Protein AF-A0A1G3PSL2-F1 (afdb_monomer)

Radius of gyration: 22.66 Å; Cα contacts (8 Å, |Δi|>4): 87; chains: 1; bounding box: 56×29×60 Å

pLDDT: mean 80.71, std 15.96, range [27.31, 97.06]

Structure (mmCIF, N/CA/C/O backbone):
data_AF-A0A1G3PSL2-F1
#
_entry.id   AF-A0A1G3PSL2-F1
#
loop_
_atom_site.group_PDB
_atom_site.id
_atom_site.type_symbol
_atom_site.label_atom_id
_atom_site.label_alt_id
_atom_site.label_comp_id
_atom_site.label_asym_id
_atom_site.label_entity_id
_atom_site.label_seq_id
_atom_site.pdbx_PDB_ins_code
_atom_site.Cartn_x
_atom_site.Cartn_y
_atom_site.Cartn_z
_atom_site.occupancy
_atom_site.B_iso_or_equiv
_atom_site.auth_seq_id
_atom_site.auth_comp_id
_atom_site.auth_asym_id
_atom_site.auth_atom_id
_atom_site.pdbx_PDB_model_num
ATOM 1 N N . MET A 1 1 ? 5.141 14.015 7.955 1.00 74.94 1 MET A N 1
ATOM 2 C CA . MET A 1 1 ? 3.721 13.664 8.189 1.00 74.94 1 MET A CA 1
ATOM 3 C C . MET A 1 1 ? 2.934 14.077 6.951 1.00 74.94 1 MET A C 1
ATOM 5 O O . MET A 1 1 ? 3.267 15.117 6.393 1.00 74.94 1 MET A O 1
ATOM 9 N N . LYS A 1 2 ? 1.987 13.267 6.458 1.00 86.44 2 LYS A N 1
ATOM 10 C CA . LYS A 1 2 ? 1.193 13.630 5.266 1.00 86.44 2 LYS A CA 1
ATOM 11 C C . LYS A 1 2 ? 0.313 14.851 5.562 1.00 86.44 2 LYS A C 1
ATOM 13 O O . LYS A 1 2 ? -0.065 15.060 6.711 1.00 86.44 2 LYS A O 1
ATOM 18 N N . ALA A 1 3 ? -0.011 15.634 4.534 1.00 91.69 3 ALA A N 1
ATOM 19 C CA . ALA A 1 3 ? -0.939 16.755 4.670 1.00 91.69 3 ALA A CA 1
ATOM 20 C C . ALA A 1 3 ? -2.369 16.255 4.930 1.00 91.69 3 ALA A C 1
ATOM 22 O O . ALA A 1 3 ? -2.776 15.230 4.380 1.00 91.69 3 ALA A O 1
ATOM 23 N N . ASP A 1 4 ? -3.159 17.005 5.699 1.00 92.19 4 ASP A N 1
ATOM 24 C CA . ASP A 1 4 ? -4.524 16.610 6.067 1.00 92.19 4 ASP A CA 1
ATOM 25 C C . ASP A 1 4 ? -5.421 16.316 4.859 1.00 92.19 4 ASP A C 1
ATOM 27 O O . ASP A 1 4 ? -6.259 15.416 4.897 1.00 92.19 4 ASP A O 1
ATOM 31 N N . SER A 1 5 ? -5.265 17.080 3.773 1.00 87.06 5 SER A N 1
ATOM 32 C CA . SER A 1 5 ? -5.999 16.866 2.521 1.00 87.06 5 SER A CA 1
ATOM 33 C C . SER A 1 5 ? -5.689 15.502 1.906 1.00 87.06 5 SER A C 1
ATOM 35 O O . SER A 1 5 ? -6.603 14.814 1.454 1.00 87.06 5 SER A O 1
ATOM 37 N N . VAL A 1 6 ? -4.421 15.089 1.948 1.00 86.31 6 VAL A N 1
ATOM 38 C CA . VAL A 1 6 ? -3.959 13.792 1.444 1.00 86.31 6 VAL A CA 1
ATOM 39 C C . VAL A 1 6 ? -4.511 12.668 2.313 1.00 86.31 6 VAL A C 1
ATOM 41 O O . VAL A 1 6 ? -5.076 11.721 1.780 1.00 86.31 6 VAL A O 1
ATOM 44 N N . ILE A 1 7 ? -4.437 12.803 3.641 1.00 91.25 7 ILE A N 1
ATOM 45 C CA . ILE A 1 7 ? -4.972 11.802 4.579 1.00 91.25 7 ILE A CA 1
ATOM 46 C C . ILE A 1 7 ? -6.482 11.621 4.376 1.00 91.25 7 ILE A C 1
ATOM 48 O O . ILE A 1 7 ? -6.968 10.494 4.309 1.00 91.25 7 ILE A O 1
ATOM 52 N N . ARG A 1 8 ? -7.233 12.720 4.230 1.00 90.94 8 ARG A N 1
ATOM 53 C CA . ARG A 1 8 ? -8.681 12.673 3.971 1.00 90.94 8 ARG A CA 1
ATOM 54 C C . ARG A 1 8 ? -9.009 11.989 2.647 1.00 90.94 8 ARG A C 1
ATOM 56 O O . ARG A 1 8 ? -9.926 11.171 2.600 1.00 90.94 8 ARG A O 1
ATOM 63 N N . TYR A 1 9 ? -8.277 12.324 1.588 1.00 91.00 9 TYR A N 1
ATOM 64 C CA . TYR A 1 9 ? -8.479 11.725 0.274 1.00 91.00 9 TYR A CA 1
ATOM 65 C C . TYR A 1 9 ? -8.189 10.220 0.287 1.00 91.00 9 TYR A C 1
ATOM 67 O O . TYR A 1 9 ? -9.036 9.430 -0.127 1.00 91.00 9 TYR A O 1
ATOM 75 N N . GLU A 1 10 ? -7.029 9.821 0.812 1.00 89.69 10 GLU A N 1
ATOM 76 C CA . GLU A 1 10 ? -6.639 8.414 0.922 1.00 89.69 10 GLU A CA 1
ATOM 77 C C . GLU A 1 10 ? -7.619 7.628 1.800 1.00 89.69 10 GLU A C 1
ATOM 79 O O . GLU A 1 10 ? -8.071 6.558 1.401 1.00 89.69 10 GLU A O 1
ATOM 84 N N . GLY A 1 11 ? -8.024 8.182 2.948 1.00 93.31 11 GLY A N 1
ATOM 85 C CA . GLY A 1 11 ? -9.010 7.551 3.826 1.00 93.31 11 GLY A CA 1
ATOM 86 C C . GLY A 1 11 ? -10.357 7.334 3.134 1.00 93.31 11 GLY A C 1
ATOM 87 O O . GLY A 1 11 ? -10.921 6.244 3.202 1.00 93.31 11 GLY A O 1
ATOM 88 N N . MET A 1 12 ? -10.856 8.333 2.401 1.00 93.69 12 MET A N 1
ATOM 89 C CA . MET A 1 12 ? -12.116 8.206 1.662 1.00 93.69 12 MET A CA 1
ATOM 90 C C . MET A 1 12 ? -12.020 7.192 0.515 1.00 93.69 12 MET A C 1
ATOM 92 O O . MET A 1 12 ? -12.982 6.475 0.238 1.00 93.69 12 MET A O 1
ATOM 96 N N . LYS A 1 13 ? -10.860 7.118 -0.146 1.00 90.50 13 LYS A N 1
ATOM 97 C CA . LYS A 1 13 ? -10.589 6.114 -1.177 1.00 90.50 13 LYS A CA 1
ATOM 98 C C . LYS A 1 13 ? -10.661 4.700 -0.590 1.00 90.50 13 LYS A C 1
ATOM 100 O O . LYS A 1 13 ? -11.403 3.881 -1.121 1.00 90.50 13 LYS A O 1
ATOM 105 N N . VAL A 1 14 ? -9.985 4.454 0.536 1.00 94.19 14 VAL A N 1
ATOM 106 C CA . VAL A 1 14 ? -9.988 3.150 1.224 1.00 94.19 14 VAL A CA 1
ATOM 107 C C . VAL A 1 14 ? -11.399 2.735 1.639 1.00 94.19 14 VAL A C 1
ATOM 109 O O . VAL A 1 14 ? -11.789 1.592 1.401 1.00 94.19 14 VAL A O 1
ATOM 112 N N . LEU A 1 15 ? -12.182 3.654 2.216 1.00 92.88 15 LEU A N 1
ATOM 113 C CA . LEU A 1 15 ? -13.572 3.373 2.587 1.00 92.88 15 LEU A CA 1
ATOM 114 C C . LEU A 1 15 ? -14.393 2.954 1.365 1.00 92.88 15 LEU A C 1
ATOM 116 O O . LEU A 1 15 ? -15.036 1.908 1.389 1.00 92.88 15 LEU A O 1
ATOM 120 N N . ARG A 1 16 ? -14.309 3.718 0.271 1.00 91.75 16 ARG A N 1
ATOM 121 C CA . ARG A 1 16 ? -15.063 3.436 -0.955 1.00 91.75 16 ARG A CA 1
ATOM 122 C C . ARG A 1 16 ? -14.690 2.095 -1.577 1.00 91.75 16 ARG A C 1
ATOM 124 O O . ARG A 1 16 ? -15.580 1.385 -2.029 1.00 91.75 16 ARG A O 1
ATOM 131 N N . GLU A 1 17 ? -13.401 1.770 -1.624 1.00 91.62 17 GLU A N 1
ATOM 132 C CA . GLU A 1 17 ? -12.907 0.525 -2.223 1.00 91.62 17 GLU A CA 1
ATOM 133 C C . GLU A 1 17 ? -13.345 -0.714 -1.433 1.00 91.62 17 GLU A C 1
ATOM 135 O O . GLU A 1 17 ? -13.630 -1.741 -2.041 1.00 91.62 17 GLU A O 1
ATOM 140 N N . ASN A 1 18 ? -13.441 -0.618 -0.102 1.00 95.38 18 ASN A N 1
ATOM 141 C CA . ASN A 1 18 ? -13.771 -1.763 0.753 1.00 95.38 18 ASN A CA 1
ATOM 142 C C . ASN A 1 18 ? -15.262 -1.881 1.084 1.00 95.38 18 ASN A C 1
ATOM 144 O O . ASN A 1 18 ? -15.764 -2.989 1.245 1.00 95.38 18 ASN A O 1
ATOM 148 N N . LEU A 1 19 ? -15.964 -0.756 1.225 1.00 94.25 19 LEU A N 1
ATOM 149 C CA . LEU A 1 19 ? -17.366 -0.732 1.649 1.00 94.25 19 LEU A CA 1
ATOM 150 C C . LEU A 1 19 ? -18.328 -0.433 0.498 1.00 94.25 19 LEU A C 1
ATOM 152 O O . LEU A 1 19 ? -19.494 -0.791 0.583 1.00 94.25 19 LEU A O 1
ATOM 156 N N . GLY A 1 20 ? -17.867 0.216 -0.572 1.00 94.06 20 GLY A N 1
ATOM 157 C CA . GLY A 1 20 ? -18.746 0.812 -1.576 1.00 94.06 20 GLY A CA 1
ATOM 158 C C . GLY A 1 20 ? -19.211 2.217 -1.184 1.00 94.06 20 GLY A C 1
ATOM 159 O O . GLY A 1 20 ? -18.964 2.703 -0.077 1.00 94.06 20 GLY A O 1
ATOM 160 N N . LEU A 1 21 ? -19.842 2.924 -2.126 1.00 92.94 21 LEU A N 1
ATOM 161 C CA . LEU A 1 21 ? -20.190 4.342 -1.961 1.00 92.94 21 LEU A CA 1
ATOM 162 C C . LEU A 1 21 ? -21.244 4.562 -0.862 1.00 92.94 21 LEU A C 1
ATOM 164 O O . LEU A 1 21 ? -21.064 5.429 -0.010 1.00 92.94 21 LEU A O 1
ATOM 168 N N . VAL A 1 22 ? -22.313 3.759 -0.866 1.00 94.31 22 VAL A N 1
ATOM 169 C CA . VAL A 1 22 ? -23.475 3.929 0.023 1.00 94.31 22 VAL 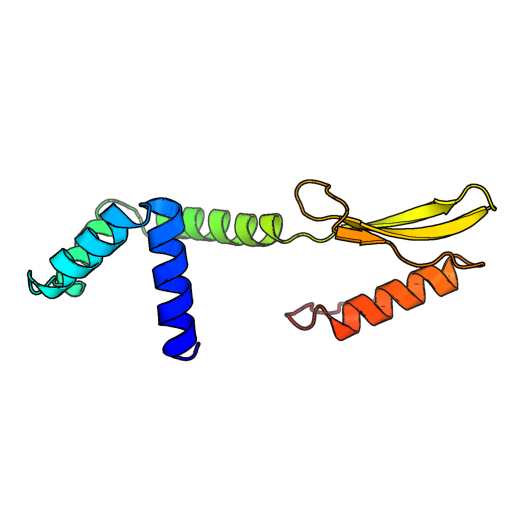A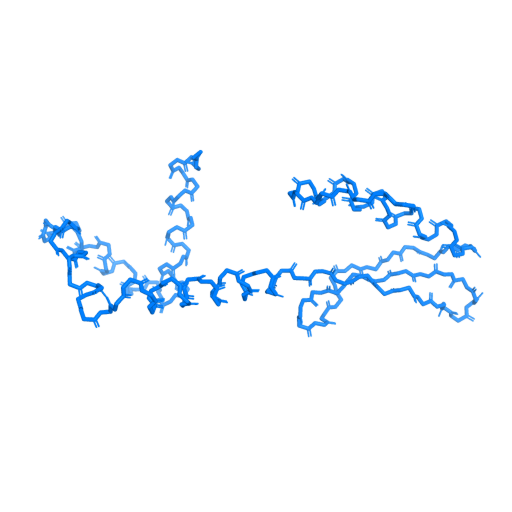 CA 1
ATOM 170 C C . VAL A 1 22 ? -23.106 3.609 1.473 1.00 94.31 22 VAL A C 1
ATOM 172 O O . VAL A 1 22 ? -23.376 4.387 2.390 1.00 94.31 22 VAL A O 1
ATOM 175 N N . GLU A 1 23 ? -22.429 2.489 1.696 1.00 97.06 23 GLU A N 1
ATOM 176 C CA . GLU A 1 23 ? -21.993 2.044 3.016 1.00 97.06 23 GLU A CA 1
ATOM 177 C C . GLU A 1 23 ? -20.922 2.973 3.596 1.00 97.06 23 GLU A C 1
ATOM 179 O O . GLU A 1 23 ? -20.944 3.247 4.797 1.00 97.06 23 GLU A O 1
ATOM 184 N N . SER A 1 24 ? -20.035 3.525 2.757 1.00 95.75 24 SER A N 1
ATOM 185 C CA . SER A 1 24 ? -19.057 4.536 3.184 1.00 95.75 24 SER A CA 1
ATOM 186 C C . SER A 1 24 ? -19.736 5.796 3.717 1.00 95.75 24 SER A C 1
ATOM 188 O O . SER A 1 24 ? -19.364 6.298 4.777 1.00 95.75 24 SER A O 1
ATOM 190 N N . GLU A 1 25 ? -20.758 6.307 3.025 1.00 94.50 25 GLU A N 1
ATOM 191 C CA . GLU A 1 25 ? -21.520 7.470 3.496 1.00 94.50 25 GLU A CA 1
ATOM 192 C C . GLU A 1 25 ? -22.239 7.180 4.816 1.00 94.50 25 GLU A C 1
ATOM 194 O O . GLU A 1 25 ? -22.204 7.996 5.746 1.00 94.50 25 GLU A O 1
ATOM 199 N N . LYS A 1 26 ? -22.845 5.993 4.940 1.00 94.25 26 LYS A N 1
ATOM 200 C CA . LYS A 1 26 ? -23.476 5.552 6.188 1.00 94.25 26 LYS A CA 1
ATOM 201 C C . LYS A 1 26 ? -22.461 5.458 7.331 1.00 94.25 26 LYS A C 1
ATOM 203 O O . LYS A 1 26 ? -22.750 5.948 8.419 1.00 94.25 26 LYS A O 1
ATOM 208 N N . PHE A 1 27 ? -21.276 4.897 7.087 1.00 93.62 27 PHE A N 1
ATOM 209 C CA . PHE A 1 27 ? -20.188 4.813 8.065 1.00 93.62 27 PHE A CA 1
ATOM 210 C C . PHE A 1 27 ? -19.767 6.199 8.568 1.00 93.62 27 PHE A C 1
ATOM 212 O O . PHE A 1 27 ? -19.755 6.434 9.775 1.00 93.62 27 PHE A O 1
ATOM 219 N N . ILE A 1 28 ? -19.502 7.148 7.662 1.00 92.69 28 ILE A N 1
ATOM 220 C CA . ILE A 1 28 ? -19.124 8.519 8.039 1.00 92.69 28 ILE A CA 1
ATOM 221 C C . ILE A 1 28 ? -20.218 9.185 8.882 1.00 92.69 28 ILE A C 1
ATOM 223 O O . ILE A 1 28 ? -19.912 9.895 9.841 1.00 92.69 28 ILE A O 1
ATOM 227 N N . ASN 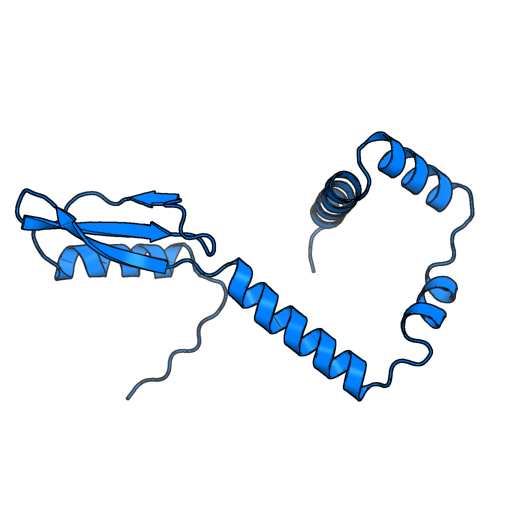A 1 29 ? -21.488 8.948 8.551 1.00 91.38 29 ASN A N 1
ATOM 228 C CA . ASN A 1 29 ? -22.609 9.468 9.326 1.00 91.38 29 ASN A CA 1
ATOM 229 C C . ASN A 1 29 ? -22.694 8.857 10.731 1.00 91.38 29 ASN A C 1
ATOM 231 O O . ASN A 1 29 ? -22.954 9.599 11.675 1.00 91.38 29 ASN A O 1
ATOM 235 N N . LEU A 1 30 ? -22.465 7.550 10.886 1.00 90.69 30 LEU A N 1
ATOM 236 C CA . LEU A 1 30 ? -22.475 6.875 12.191 1.00 90.69 30 LEU A CA 1
ATOM 237 C C . LEU A 1 30 ? -21.345 7.383 13.089 1.00 90.69 30 LEU A C 1
ATOM 239 O O . LEU A 1 30 ? -21.595 7.840 14.199 1.00 90.69 30 LEU A O 1
ATOM 243 N N . ILE A 1 31 ? -20.119 7.437 12.563 1.00 89.88 31 ILE A N 1
ATOM 244 C CA . ILE A 1 31 ? -18.955 7.936 13.310 1.00 89.88 31 ILE A CA 1
ATOM 245 C C . ILE A 1 31 ? -19.164 9.383 13.784 1.00 89.88 31 ILE A C 1
ATOM 247 O O . ILE A 1 31 ? -18.767 9.731 14.894 1.00 89.88 31 ILE A O 1
ATOM 251 N N . LYS A 1 32 ? -19.813 10.226 12.969 1.00 85.75 32 LYS A N 1
ATOM 252 C CA . LYS A 1 32 ? -20.131 11.615 13.339 1.00 85.75 32 LYS A CA 1
ATOM 253 C C . LYS A 1 32 ? -21.276 11.741 14.344 1.00 85.75 32 LYS A C 1
ATOM 255 O O . LYS A 1 32 ? -21.277 12.697 15.112 1.00 85.75 32 LYS A O 1
ATOM 260 N N . LYS A 1 33 ? -22.271 10.852 14.299 1.00 83.44 33 LYS A N 1
ATOM 261 C CA . LYS A 1 33 ? -23.460 10.926 15.163 1.00 83.44 33 LYS A CA 1
ATOM 262 C C . LYS A 1 33 ? -23.222 10.335 16.546 1.00 83.44 33 LYS A C 1
ATOM 264 O O . LYS A 1 33 ? -23.715 10.892 17.520 1.00 83.44 33 LYS A O 1
ATOM 269 N N . ASP A 1 34 ? -22.457 9.254 16.630 1.00 72.25 34 ASP A N 1
ATOM 270 C CA . ASP A 1 34 ? -22.399 8.433 17.840 1.00 72.25 34 ASP A CA 1
ATOM 271 C C . ASP A 1 34 ? -21.284 8.848 18.817 1.00 72.25 34 ASP A C 1
ATOM 273 O O . ASP A 1 34 ? -20.988 8.099 19.742 1.00 72.25 34 ASP A O 1
ATOM 277 N N . ASN A 1 35 ? -20.656 10.025 18.639 1.00 77.88 35 ASN A N 1
ATOM 278 C CA . ASN A 1 35 ? -19.464 10.446 19.401 1.00 77.88 35 ASN A CA 1
ATOM 279 C C . ASN A 1 35 ? -18.455 9.295 19.539 1.00 77.88 35 ASN A C 1
ATOM 281 O O . ASN A 1 35 ? -17.987 8.987 20.633 1.00 77.88 35 ASN A O 1
ATOM 285 N N . PHE A 1 36 ? -18.183 8.614 18.425 1.00 82.88 36 PHE A N 1
ATOM 286 C CA . PHE A 1 36 ? -17.406 7.385 18.428 1.00 82.88 36 PHE A CA 1
ATOM 287 C C . PHE A 1 36 ? -16.041 7.591 19.102 1.00 82.88 36 PHE A C 1
ATOM 289 O O . PHE A 1 36 ? -15.195 8.343 18.607 1.00 82.88 36 PHE A O 1
ATOM 296 N N . ASP A 1 37 ? -15.824 6.908 20.228 1.00 86.00 37 ASP A N 1
ATOM 297 C CA . ASP A 1 37 ? -14.583 7.011 20.988 1.00 86.00 37 ASP A CA 1
ATOM 298 C C . ASP A 1 37 ? -13.529 6.054 20.425 1.00 86.00 37 ASP A C 1
ATOM 300 O O . ASP A 1 37 ? -13.463 4.866 20.753 1.00 86.00 37 ASP A O 1
ATOM 304 N N . TYR A 1 38 ? -12.662 6.604 19.577 1.00 83.00 38 TYR A N 1
ATOM 305 C CA . TYR A 1 38 ? -11.517 5.886 19.025 1.00 83.00 38 TYR A CA 1
ATOM 306 C C . TYR A 1 38 ? -10.568 5.345 20.108 1.00 83.00 38 TYR A C 1
ATOM 308 O O . TYR A 1 38 ? -9.925 4.310 19.913 1.00 83.00 38 TYR A O 1
ATOM 316 N N . THR A 1 39 ? -10.452 6.037 21.243 1.00 84.6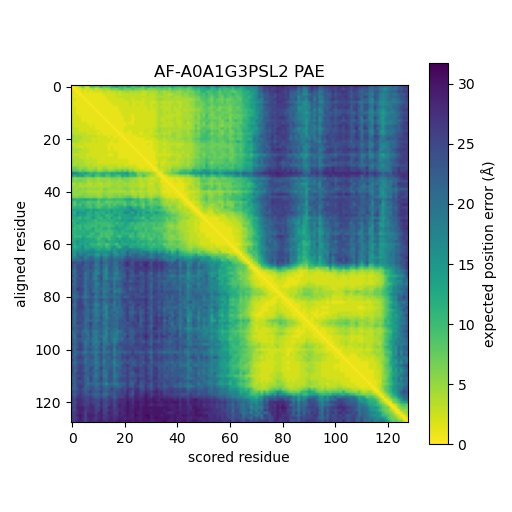2 39 THR A N 1
ATOM 317 C CA . THR A 1 39 ? -9.528 5.669 22.319 1.00 84.62 39 THR A CA 1
ATOM 318 C C . THR A 1 39 ? -9.997 4.423 23.048 1.00 84.62 39 THR A C 1
ATOM 320 O O . THR A 1 39 ? -9.153 3.603 23.406 1.00 84.62 39 THR A O 1
ATOM 323 N N . GLU A 1 40 ? -11.306 4.259 23.237 1.00 86.00 40 GLU A N 1
ATOM 324 C CA . GLU A 1 40 ? -11.883 3.024 23.773 1.00 86.00 40 GLU A CA 1
ATOM 325 C C . GLU A 1 40 ? -11.897 1.916 22.721 1.00 86.00 40 GLU A C 1
ATOM 327 O O . GLU A 1 40 ? -11.378 0.832 22.980 1.00 86.00 40 GLU A O 1
ATOM 332 N N . TRP A 1 41 ? -12.376 2.200 21.505 1.00 85.62 41 TRP A N 1
ATOM 333 C CA . TRP A 1 41 ? -12.458 1.201 20.435 1.00 85.62 41 TRP A CA 1
ATOM 334 C C . TRP A 1 41 ? -11.111 0.525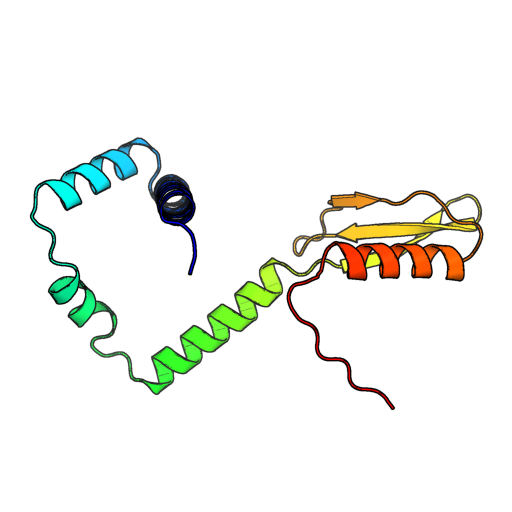 20.142 1.00 85.62 41 TRP A C 1
ATOM 336 O O . TRP A 1 41 ? -11.049 -0.692 19.965 1.00 85.62 41 TRP A O 1
ATOM 346 N N . ARG A 1 42 ? -10.001 1.281 20.152 1.00 86.12 42 ARG A N 1
ATOM 347 C CA . ARG A 1 42 ? -8.673 0.716 19.861 1.00 86.12 42 ARG A CA 1
ATOM 348 C C . ARG A 1 42 ? -8.149 -0.252 20.924 1.00 86.12 42 ARG A C 1
ATOM 350 O O . ARG A 1 42 ? -7.230 -1.012 20.624 1.00 86.12 42 ARG A O 1
ATOM 357 N N . LYS A 1 43 ? -8.668 -0.210 22.158 1.00 84.50 43 LYS A N 1
ATOM 358 C CA . LYS A 1 43 ? -8.158 -1.043 23.263 1.00 84.50 43 LYS A CA 1
ATOM 359 C C . LYS A 1 43 ? -8.415 -2.525 23.022 1.00 84.50 43 LYS A C 1
ATOM 361 O O . LYS A 1 43 ? -7.593 -3.349 23.412 1.00 84.50 43 LYS A O 1
ATOM 366 N N . ASP A 1 44 ? -9.516 -2.850 22.354 1.00 82.81 44 ASP A N 1
ATOM 367 C CA . ASP A 1 44 ? -9.912 -4.235 22.115 1.00 82.81 44 ASP A CA 1
ATOM 368 C C . ASP A 1 44 ? -9.292 -4.838 20.842 1.00 82.81 44 ASP A C 1
ATOM 370 O O . ASP A 1 44 ? -9.235 -6.058 20.726 1.00 82.81 44 ASP A O 1
ATOM 374 N N . ILE A 1 45 ? -8.754 -4.024 19.921 1.00 82.19 45 ILE A N 1
ATOM 375 C CA . ILE A 1 45 ? -8.217 -4.486 18.620 1.00 82.19 45 ILE A CA 1
ATOM 376 C C . ILE A 1 45 ? -7.086 -5.506 18.779 1.00 82.19 45 ILE A C 1
ATOM 378 O O . ILE A 1 45 ? -6.993 -6.455 18.007 1.00 82.19 45 ILE A O 1
ATOM 382 N N . PHE A 1 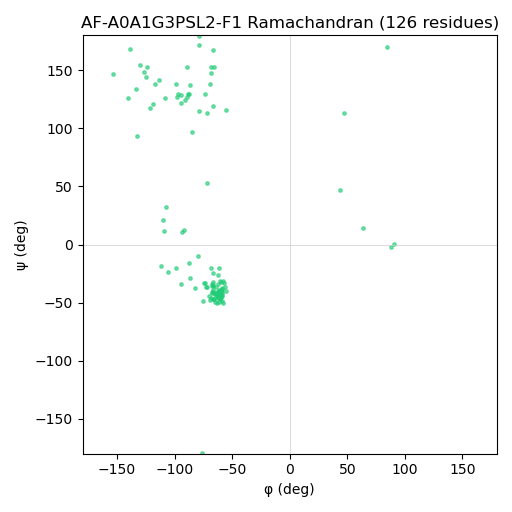46 ? -6.227 -5.314 19.780 1.00 77.56 46 PHE A N 1
ATOM 383 C CA . PHE A 1 46 ? -5.070 -6.182 20.028 1.00 77.56 46 PHE A CA 1
ATOM 384 C C . PHE A 1 46 ? -5.238 -7.041 21.280 1.00 77.56 46 PHE A C 1
ATOM 386 O O . PHE A 1 46 ? -4.282 -7.647 21.764 1.00 77.56 46 PHE A O 1
ATOM 393 N N . LYS A 1 47 ? -6.448 -7.091 21.845 1.00 80.94 47 LYS A N 1
ATOM 394 C CA . LYS A 1 47 ? -6.702 -7.860 23.057 1.00 80.94 47 LYS A CA 1
ATOM 395 C C . LYS A 1 47 ? -6.548 -9.350 22.755 1.00 80.94 47 LYS A C 1
ATOM 397 O O . LYS A 1 47 ? -7.266 -9.901 21.931 1.00 80.94 47 LYS A O 1
ATOM 402 N N . GLY A 1 48 ? -5.606 -9.993 23.440 1.00 80.94 48 GLY A N 1
ATOM 403 C CA . GLY A 1 48 ? -5.288 -11.409 23.240 1.00 80.94 48 GLY A CA 1
ATOM 404 C C . GLY A 1 48 ? -4.248 -11.687 22.152 1.00 80.94 48 GLY A C 1
ATOM 405 O O . GLY A 1 48 ? -3.864 -12.839 22.004 1.00 80.94 48 GLY A O 1
ATOM 406 N N . ILE A 1 49 ? -3.756 -10.662 21.447 1.00 84.62 49 ILE A N 1
ATOM 407 C CA . ILE A 1 49 ? -2.599 -10.784 20.555 1.00 84.62 49 ILE A CA 1
ATOM 408 C C . ILE A 1 49 ? -1.347 -10.472 21.375 1.00 84.62 49 ILE A C 1
ATOM 410 O O . ILE A 1 49 ? -1.254 -9.415 22.006 1.00 84.62 49 ILE A O 1
ATOM 414 N N . SER A 1 50 ? -0.382 -11.389 21.394 1.00 87.81 50 SER A N 1
ATOM 415 C CA . SER A 1 50 ? 0.905 -11.123 22.038 1.00 87.81 50 SER A CA 1
ATOM 416 C C . SER A 1 50 ? 1.697 -10.063 21.262 1.00 87.81 50 SER A C 1
ATOM 418 O O . SER A 1 50 ? 1.558 -9.910 20.048 1.00 87.81 50 SER A O 1
ATOM 420 N N . ALA A 1 51 ? 2.574 -9.326 21.951 1.00 82.56 51 ALA A N 1
ATOM 421 C CA . ALA A 1 51 ? 3.442 -8.346 21.293 1.00 82.56 51 ALA A CA 1
ATOM 422 C C . ALA A 1 51 ? 4.313 -8.987 20.193 1.00 82.56 51 ALA A C 1
ATOM 424 O O . ALA A 1 51 ? 4.588 -8.353 19.176 1.00 82.56 51 ALA A O 1
ATOM 425 N N . GLU A 1 52 ? 4.708 -10.248 20.384 1.00 87.25 52 GLU A N 1
ATOM 426 C CA . GLU A 1 52 ? 5.493 -11.022 19.423 1.00 87.25 52 GLU A CA 1
ATOM 427 C C . GLU A 1 52 ? 4.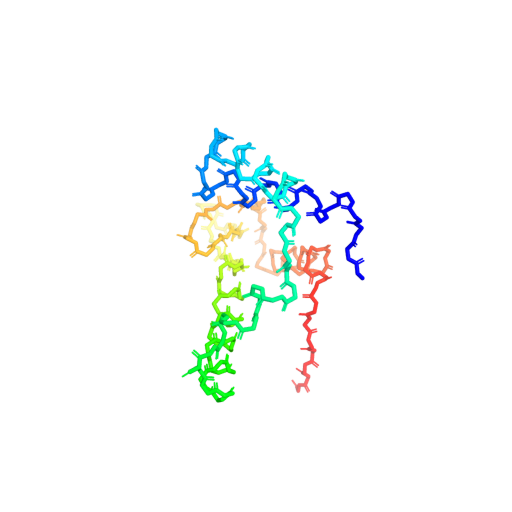679 -11.395 18.175 1.00 87.25 52 GLU A C 1
ATOM 429 O O . GLU A 1 52 ? 5.154 -11.208 17.055 1.00 87.25 52 GLU A O 1
ATOM 434 N N . GLU A 1 53 ? 3.434 -11.852 18.335 1.00 87.69 53 GLU A N 1
ATOM 435 C CA . GLU A 1 53 ? 2.539 -12.135 17.203 1.00 87.69 53 GLU A CA 1
ATOM 436 C C . GLU A 1 53 ? 2.217 -10.869 16.412 1.00 87.69 53 GLU A C 1
ATOM 438 O O . GLU A 1 53 ? 2.319 -10.874 15.186 1.00 87.69 53 GLU A O 1
ATOM 443 N N . LEU A 1 54 ? 1.906 -9.764 17.100 1.00 88.25 54 LEU A N 1
ATOM 444 C CA . LEU A 1 54 ? 1.669 -8.476 16.449 1.00 88.25 54 LEU A CA 1
ATOM 445 C C . LEU A 1 54 ? 2.895 -8.029 15.644 1.00 88.25 54 LEU A C 1
ATOM 447 O O . LEU A 1 54 ? 2.757 -7.577 14.507 1.00 88.25 54 LEU A O 1
ATOM 451 N N . PHE A 1 55 ? 4.092 -8.168 16.218 1.00 87.75 55 PHE A N 1
ATOM 452 C CA . PHE A 1 55 ? 5.340 -7.833 15.539 1.00 87.75 55 PHE A CA 1
ATOM 453 C C . PHE A 1 55 ? 5.564 -8.700 14.295 1.00 87.75 55 PHE A C 1
ATOM 455 O O . PHE A 1 55 ? 5.876 -8.174 13.226 1.00 87.75 55 PHE A O 1
ATOM 462 N N . ASN A 1 56 ? 5.367 -10.014 14.409 1.00 90.06 56 ASN A N 1
ATOM 463 C CA . ASN A 1 56 ? 5.546 -10.942 13.297 1.00 90.06 56 ASN A CA 1
ATOM 464 C C . ASN A 1 56 ? 4.546 -10.678 12.161 1.00 90.06 56 ASN A C 1
ATOM 466 O O . ASN A 1 56 ? 4.941 -10.673 10.995 1.00 90.06 56 ASN A O 1
ATOM 470 N N . GLU A 1 57 ? 3.279 -10.401 12.474 1.00 88.00 57 GLU A N 1
ATOM 471 C CA . GLU A 1 57 ? 2.269 -10.047 11.469 1.00 88.00 57 GLU A CA 1
ATOM 472 C C . GLU A 1 57 ? 2.558 -8.691 10.811 1.00 88.00 57 GLU A C 1
ATOM 474 O O . GLU A 1 57 ? 2.494 -8.568 9.586 1.00 88.00 57 GLU A O 1
ATOM 479 N N . ALA A 1 58 ? 2.975 -7.687 11.588 1.00 85.31 58 ALA A N 1
ATOM 480 C CA . ALA A 1 58 ? 3.392 -6.398 11.043 1.00 85.31 58 ALA A CA 1
ATOM 481 C C . ALA A 1 58 ? 4.603 -6.532 10.101 1.00 85.31 58 ALA A C 1
ATOM 483 O O . ALA A 1 58 ? 4.641 -5.887 9.051 1.00 85.31 58 ALA A O 1
ATOM 484 N N . LYS A 1 59 ? 5.566 -7.397 10.445 1.00 85.81 59 LYS A N 1
ATOM 485 C CA . LYS A 1 59 ? 6.736 -7.700 9.611 1.00 85.81 59 LYS A CA 1
ATOM 486 C C . LYS A 1 59 ? 6.342 -8.396 8.305 1.00 85.81 59 LYS A C 1
ATOM 488 O O . LYS A 1 59 ? 6.757 -7.957 7.239 1.00 85.81 59 LYS A O 1
ATOM 493 N N . LYS A 1 60 ? 5.480 -9.416 8.359 1.00 84.56 60 LYS A N 1
ATOM 494 C CA . LYS A 1 60 ? 4.952 -10.069 7.145 1.00 84.56 60 LYS A CA 1
ATOM 495 C C . LYS A 1 60 ? 4.222 -9.072 6.246 1.00 84.56 60 LYS A C 1
ATOM 497 O O . LYS A 1 60 ? 4.378 -9.093 5.029 1.00 84.56 60 LYS A O 1
ATOM 502 N N . TYR A 1 61 ? 3.414 -8.190 6.833 1.00 81.62 61 TYR A N 1
ATOM 503 C CA . TYR A 1 61 ? 2.680 -7.178 6.081 1.00 81.62 61 TYR A CA 1
ATOM 504 C C . TYR A 1 61 ? 3.616 -6.161 5.409 1.00 81.62 61 TYR A C 1
ATOM 506 O O . TYR A 1 61 ? 3.416 -5.838 4.239 1.00 81.62 61 TYR A O 1
ATOM 514 N N . SER A 1 62 ? 4.666 -5.695 6.095 1.00 74.12 62 SER A N 1
ATOM 515 C CA . SER A 1 62 ? 5.639 -4.768 5.502 1.00 74.12 62 SER A CA 1
ATOM 516 C C . SER A 1 62 ? 6.464 -5.414 4.379 1.00 74.12 62 SER A C 1
ATOM 518 O O . SER A 1 62 ? 6.663 -4.789 3.336 1.00 74.12 62 SER A O 1
ATOM 520 N N . GLU A 1 63 ? 6.857 -6.681 4.530 1.00 72.38 63 GLU A N 1
ATOM 521 C CA . GLU A 1 63 ? 7.521 -7.479 3.487 1.00 72.38 63 GLU A CA 1
ATOM 522 C C . GLU A 1 63 ? 6.612 -7.708 2.262 1.00 72.38 63 GLU A C 1
ATOM 524 O O . GLU A 1 63 ? 7.066 -7.650 1.113 1.00 72.38 63 GLU A O 1
ATOM 529 N N . ASN A 1 64 ? 5.307 -7.899 2.487 1.00 65.06 64 ASN A N 1
ATOM 530 C CA . ASN A 1 64 ? 4.309 -8.039 1.423 1.00 65.06 64 ASN A CA 1
ATOM 531 C C . ASN A 1 64 ? 3.999 -6.711 0.710 1.00 65.06 64 ASN A C 1
ATOM 533 O O . ASN A 1 64 ? 3.832 -6.703 -0.511 1.00 65.06 64 ASN A O 1
ATOM 537 N N . ILE A 1 65 ? 3.974 -5.575 1.421 1.00 62.09 65 ILE A N 1
ATOM 538 C CA . ILE A 1 65 ? 3.843 -4.247 0.792 1.00 62.09 65 ILE A CA 1
ATOM 539 C C . ILE A 1 65 ? 5.025 -3.977 -0.142 1.00 62.09 65 ILE A C 1
ATOM 541 O O . ILE A 1 65 ? 4.823 -3.458 -1.243 1.00 62.09 65 ILE A O 1
ATOM 545 N N . GLN A 1 66 ? 6.243 -4.360 0.257 1.00 49.84 66 GLN A N 1
ATOM 546 C CA . GLN A 1 66 ? 7.405 -4.259 -0.626 1.00 49.84 66 GLN A CA 1
ATOM 547 C C . GLN A 1 66 ? 7.244 -5.127 -1.882 1.00 49.84 66 GLN A C 1
ATOM 549 O O . GLN A 1 66 ? 7.656 -4.694 -2.955 1.00 49.84 66 GLN A O 1
ATOM 554 N N . HIS A 1 67 ? 6.580 -6.286 -1.788 1.00 48.50 67 HIS A N 1
ATOM 555 C CA . HIS A 1 67 ? 6.311 -7.157 -2.937 1.00 48.50 67 HIS A CA 1
ATOM 556 C C . HIS A 1 67 ? 5.220 -6.645 -3.887 1.00 48.50 67 HIS A C 1
ATOM 558 O O . HIS A 1 67 ? 5.325 -6.834 -5.102 1.00 48.50 67 HIS A O 1
ATOM 564 N N . SER A 1 68 ? 4.201 -5.949 -3.376 1.00 46.59 68 SER A N 1
ATOM 565 C CA . SER A 1 68 ? 3.106 -5.433 -4.208 1.00 46.59 68 SER A CA 1
ATOM 566 C C . SER A 1 68 ? 3.551 -4.336 -5.186 1.00 46.59 68 SER A C 1
ATOM 568 O O . SER A 1 68 ? 2.927 -4.182 -6.237 1.00 46.59 68 SER A O 1
ATOM 570 N N . SER A 1 69 ? 4.638 -3.619 -4.883 1.00 56.09 69 SER A N 1
ATOM 571 C CA . SER A 1 69 ? 5.172 -2.511 -5.693 1.00 56.09 69 SER A CA 1
ATOM 572 C C . SER A 1 69 ? 6.498 -2.847 -6.391 1.00 56.09 69 SER A C 1
ATOM 574 O O . SER A 1 69 ? 7.245 -1.942 -6.765 1.00 56.09 69 SER A O 1
ATOM 576 N N . ILE A 1 70 ? 6.818 -4.134 -6.585 1.00 63.03 70 ILE A N 1
ATOM 577 C CA . ILE A 1 70 ? 8.028 -4.525 -7.322 1.00 63.03 70 ILE A CA 1
ATOM 578 C C . ILE A 1 70 ? 7.832 -4.226 -8.805 1.00 63.03 70 ILE A C 1
ATOM 580 O O . ILE A 1 70 ? 7.045 -4.868 -9.500 1.00 63.03 70 ILE A O 1
ATOM 584 N N . LEU A 1 71 ? 8.609 -3.265 -9.294 1.00 73.62 71 LEU A N 1
ATOM 585 C CA . LEU A 1 71 ? 8.750 -2.981 -10.711 1.00 73.62 71 LEU A CA 1
ATOM 586 C C . LEU A 1 71 ? 9.974 -3.719 -11.260 1.00 73.62 71 LEU A C 1
ATOM 588 O O . LEU A 1 71 ? 11.099 -3.517 -10.799 1.00 73.62 71 LEU A O 1
ATOM 592 N N . LYS A 1 72 ? 9.766 -4.580 -12.259 1.00 80.31 72 LYS A N 1
ATOM 593 C CA . LYS A 1 72 ? 10.831 -5.377 -12.881 1.00 80.31 72 LYS A CA 1
ATOM 594 C C . LYS A 1 72 ? 11.140 -4.872 -14.285 1.00 80.31 72 LYS A C 1
ATOM 596 O O . LYS A 1 72 ? 10.258 -4.811 -15.137 1.00 80.31 72 LYS A O 1
ATOM 601 N N . TYR A 1 73 ? 12.414 -4.580 -14.537 1.00 86.62 73 TYR A N 1
ATOM 602 C CA . TYR A 1 73 ? 12.926 -4.284 -15.875 1.00 86.62 73 TYR A CA 1
ATOM 603 C C . TYR A 1 73 ? 13.341 -5.579 -16.579 1.00 86.62 73 TYR A C 1
ATOM 605 O O . TYR A 1 73 ? 14.114 -6.369 -16.036 1.00 86.62 73 TYR A O 1
ATOM 613 N N . GLU A 1 74 ? 12.865 -5.784 -17.802 1.00 85.44 74 GLU A N 1
ATOM 614 C CA . GLU A 1 74 ? 13.259 -6.905 -18.655 1.00 85.44 74 GLU A CA 1
ATOM 615 C C . GLU A 1 74 ? 13.854 -6.371 -19.958 1.00 85.44 74 GLU A C 1
ATOM 617 O O . GLU A 1 74 ? 13.156 -5.698 -20.712 1.00 85.44 74 GLU A O 1
ATOM 622 N N . ILE A 1 75 ? 15.133 -6.669 -20.213 1.00 89.94 75 ILE A N 1
ATOM 623 C CA . ILE A 1 75 ? 15.834 -6.309 -21.453 1.00 89.94 75 ILE A CA 1
ATOM 624 C C . ILE A 1 75 ? 15.756 -7.488 -22.420 1.00 89.94 75 ILE A C 1
ATOM 626 O O . ILE A 1 75 ? 16.149 -8.602 -22.071 1.00 89.94 75 ILE A O 1
ATOM 630 N N . PHE A 1 76 ? 15.326 -7.233 -23.647 1.00 90.62 76 PHE A N 1
ATOM 631 C CA . PHE A 1 76 ? 15.249 -8.220 -24.718 1.00 90.62 76 PHE A CA 1
ATOM 632 C C . PHE A 1 76 ? 15.725 -7.613 -26.043 1.00 90.62 76 PHE A C 1
ATOM 634 O O . PHE A 1 76 ? 15.942 -6.406 -26.143 1.00 90.62 76 PHE A O 1
ATOM 641 N N . LYS A 1 77 ? 15.941 -8.459 -27.055 1.00 89.50 77 LYS A N 1
ATOM 642 C CA . LYS A 1 77 ? 16.228 -8.004 -28.419 1.00 89.50 77 LYS A CA 1
ATOM 643 C C . LYS A 1 77 ? 14.965 -8.044 -29.268 1.00 89.50 77 LYS A C 1
ATOM 645 O O . LYS A 1 77 ? 14.203 -9.007 -29.181 1.00 89.50 77 LYS A O 1
ATOM 650 N N . ASN A 1 78 ? 14.756 -7.019 -30.084 1.00 88.06 78 ASN A N 1
ATOM 651 C CA . ASN A 1 78 ? 13.682 -6.987 -31.069 1.00 88.06 78 ASN A CA 1
ATOM 652 C C . ASN A 1 78 ? 14.053 -7.825 -32.317 1.00 88.06 78 ASN A C 1
ATOM 654 O O . ASN A 1 78 ? 15.145 -8.393 -32.412 1.00 88.06 78 ASN A O 1
ATOM 658 N N . LYS A 1 79 ? 13.147 -7.890 -33.303 1.00 89.69 79 LYS A N 1
ATOM 659 C CA . LYS A 1 79 ? 13.372 -8.615 -34.571 1.00 89.69 79 LYS A CA 1
ATOM 660 C C . LYS A 1 79 ? 14.553 -8.069 -35.390 1.00 89.69 79 LYS A C 1
ATOM 662 O O . LYS A 1 79 ? 15.096 -8.793 -36.215 1.00 89.69 79 LYS A O 1
ATOM 667 N N . ASN A 1 80 ? 14.964 -6.829 -35.131 1.00 89.69 80 ASN A N 1
ATOM 668 C CA . ASN A 1 80 ? 16.061 -6.140 -35.808 1.00 89.69 80 ASN A CA 1
ATOM 669 C C . ASN A 1 80 ? 17.403 -6.293 -35.065 1.00 89.69 80 ASN A C 1
ATOM 671 O O . ASN A 1 80 ? 18.366 -5.616 -35.405 1.00 89.69 80 ASN A O 1
ATOM 675 N N . ASN A 1 81 ? 17.490 -7.177 -34.059 1.00 88.81 81 ASN A N 1
ATOM 676 C CA . ASN A 1 81 ? 18.654 -7.356 -33.178 1.00 88.81 81 ASN A CA 1
ATOM 677 C C . ASN A 1 81 ? 19.016 -6.144 -32.296 1.00 88.81 81 ASN A C 1
ATOM 679 O O . ASN A 1 81 ? 20.085 -6.139 -31.678 1.00 88.81 81 ASN A O 1
ATOM 683 N N . GLU A 1 82 ? 18.122 -5.169 -32.162 1.00 90.69 82 GLU A N 1
ATOM 684 C CA . GLU A 1 82 ? 18.295 -4.004 -31.291 1.00 90.69 82 GLU A CA 1
ATOM 685 C C . GLU A 1 82 ? 17.758 -4.302 -29.886 1.00 90.69 82 GLU A C 1
ATOM 687 O O . GLU A 1 82 ? 16.867 -5.132 -29.704 1.00 90.69 82 GLU A O 1
ATOM 692 N N . TYR A 1 83 ? 18.307 -3.638 -28.873 1.00 92.19 83 TYR A N 1
ATOM 693 C CA . TYR A 1 83 ? 17.973 -3.840 -27.466 1.00 92.19 83 TYR A CA 1
ATOM 694 C C . TYR A 1 83 ? 16.801 -2.958 -27.042 1.00 92.19 83 TYR A C 1
ATOM 696 O O . TYR A 1 83 ? 16.850 -1.749 -27.212 1.00 92.19 83 TYR A O 1
ATOM 704 N N . GLN A 1 84 ? 15.790 -3.537 -26.410 1.00 91.19 84 GLN A N 1
ATOM 705 C CA . GLN A 1 84 ? 14.658 -2.817 -25.830 1.00 91.19 84 GLN A CA 1
ATOM 706 C C . GLN A 1 84 ? 14.455 -3.294 -24.392 1.00 91.19 84 GLN A C 1
ATOM 708 O O . GLN A 1 84 ? 14.817 -4.427 -24.057 1.00 91.19 84 GLN A O 1
ATOM 713 N N . PHE A 1 85 ? 13.866 -2.461 -23.537 1.00 89.69 85 PHE A N 1
ATOM 714 C CA . PHE A 1 85 ? 13.413 -2.901 -22.226 1.00 89.69 85 PHE A CA 1
ATOM 715 C C . PHE A 1 85 ? 11.936 -2.612 -21.997 1.00 89.69 85 PHE A C 1
ATOM 717 O O . PHE A 1 85 ? 11.357 -1.680 -22.552 1.00 89.69 85 PHE A O 1
ATOM 724 N N . ARG A 1 86 ? 11.329 -3.427 -21.140 1.00 90.19 86 ARG A N 1
ATOM 725 C CA . ARG A 1 86 ? 9.9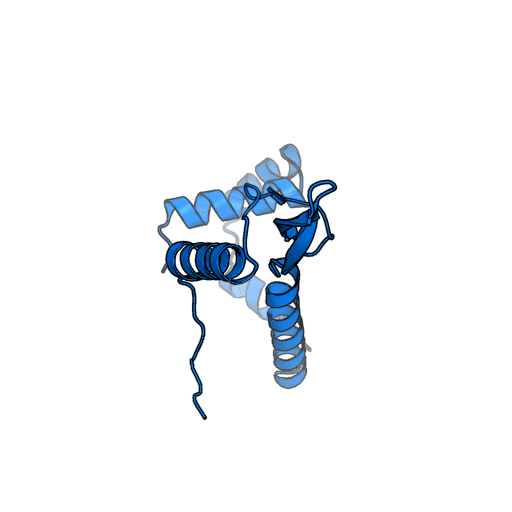70 -3.227 -20.643 1.00 90.19 86 ARG A CA 1
ATOM 726 C C . ARG A 1 86 ? 9.956 -3.214 -19.129 1.00 90.19 86 ARG A C 1
ATOM 728 O O . ARG A 1 86 ? 10.707 -3.958 -18.495 1.00 90.19 86 ARG A O 1
ATOM 735 N N . LEU A 1 87 ? 9.094 -2.376 -18.574 1.00 86.25 87 LEU A N 1
ATOM 736 C CA . LEU A 1 87 ? 8.803 -2.328 -17.153 1.00 86.25 87 LEU A CA 1
ATOM 737 C C . LEU A 1 87 ? 7.535 -3.124 -16.895 1.00 86.25 87 LEU A C 1
ATOM 739 O O . LEU A 1 87 ? 6.507 -2.880 -17.531 1.00 86.25 87 LEU A O 1
ATOM 743 N N . LYS A 1 88 ? 7.622 -4.069 -15.968 1.00 82.06 88 LYS A N 1
ATOM 744 C CA . LYS A 1 88 ? 6.490 -4.867 -15.517 1.00 82.06 88 LYS A CA 1
ATOM 745 C C . LYS A 1 88 ? 6.166 -4.554 -14.069 1.00 82.06 88 LYS A C 1
ATOM 747 O O . LYS A 1 88 ? 7.085 -4.355 -13.275 1.00 82.06 88 LYS A O 1
ATOM 752 N N . ASN A 1 89 ? 4.882 -4.521 -13.741 1.00 76.81 89 ASN A N 1
ATOM 753 C CA . ASN A 1 89 ? 4.428 -4.516 -12.353 1.00 76.81 89 ASN A CA 1
ATOM 754 C C . ASN A 1 89 ? 4.548 -5.926 -11.733 1.00 76.81 89 ASN A C 1
ATOM 756 O O . ASN A 1 89 ? 4.982 -6.882 -12.385 1.00 76.81 89 ASN A O 1
ATOM 760 N N . SER A 1 90 ? 4.150 -6.054 -10.469 1.00 69.06 90 SER A N 1
ATOM 761 C CA . SER A 1 90 ? 4.180 -7.309 -9.710 1.00 69.06 90 SER A CA 1
ATOM 762 C C . SER A 1 90 ? 3.279 -8.405 -10.298 1.00 69.06 90 SER A C 1
ATOM 764 O O . SER A 1 90 ? 3.596 -9.585 -10.156 1.00 69.06 90 SER A O 1
ATOM 766 N N . THR A 1 91 ? 2.210 -8.042 -11.018 1.00 75.69 91 THR A N 1
ATOM 767 C CA . THR A 1 91 ? 1.325 -8.986 -11.728 1.00 75.69 91 THR A CA 1
ATOM 768 C C . THR A 1 91 ? 1.905 -9.460 -13.065 1.00 75.69 91 THR A C 1
ATOM 770 O O . THR A 1 91 ? 1.407 -10.421 -13.648 1.00 75.69 91 THR A O 1
ATOM 773 N N . GLY A 1 92 ? 2.995 -8.843 -13.533 1.00 74.62 92 GLY A N 1
ATOM 774 C CA . GLY A 1 92 ? 3.662 -9.170 -14.794 1.00 74.62 92 GLY A CA 1
ATOM 775 C C . GLY A 1 92 ? 3.156 -8.376 -16.001 1.00 74.62 92 GLY A C 1
ATOM 776 O O . GLY A 1 92 ? 3.691 -8.556 -17.102 1.00 74.62 92 GLY A O 1
ATOM 777 N N . ASP A 1 93 ? 2.195 -7.475 -15.797 1.00 81.81 93 ASP A N 1
ATOM 778 C CA . ASP A 1 93 ? 1.674 -6.584 -16.826 1.00 81.81 93 ASP A CA 1
ATOM 779 C C . ASP A 1 93 ? 2.721 -5.546 -17.211 1.00 81.81 93 ASP A C 1
ATOM 781 O O . ASP A 1 93 ? 3.422 -4.977 -16.371 1.00 81.81 93 ASP A O 1
ATOM 785 N N . ILE A 1 94 ? 2.823 -5.289 -18.511 1.00 86.62 94 ILE A N 1
ATOM 786 C CA . ILE A 1 94 ? 3.749 -4.302 -19.056 1.00 86.62 94 ILE A CA 1
ATOM 787 C C . ILE A 1 94 ? 3.139 -2.918 -18.859 1.00 86.62 94 ILE A C 1
ATOM 789 O O . ILE A 1 94 ? 2.129 -2.595 -19.477 1.00 86.62 94 ILE A O 1
ATOM 793 N N . ILE A 1 95 ? 3.782 -2.092 -18.039 1.00 85.56 95 ILE A N 1
ATOM 794 C CA . ILE A 1 95 ? 3.342 -0.715 -17.773 1.00 85.56 95 ILE A CA 1
ATOM 795 C C . ILE A 1 95 ? 4.106 0.316 -18.608 1.00 85.56 95 ILE A C 1
ATOM 797 O O . ILE A 1 95 ? 3.641 1.436 -18.790 1.00 85.56 95 ILE A O 1
ATOM 801 N N . TYR A 1 96 ? 5.281 -0.056 -19.121 1.00 86.38 96 TYR A N 1
ATOM 802 C CA . TYR A 1 96 ? 6.093 0.800 -19.981 1.00 86.38 96 TYR A CA 1
ATOM 803 C C . TYR A 1 96 ? 6.982 -0.038 -20.902 1.00 86.38 96 TYR A C 1
ATOM 805 O O . TYR A 1 96 ? 7.448 -1.114 -20.521 1.00 86.38 96 TYR A O 1
ATOM 813 N N . SER A 1 97 ? 7.233 0.458 -22.111 1.00 89.56 97 SER A N 1
ATOM 814 C CA . SER A 1 97 ? 8.197 -0.108 -23.058 1.00 89.56 97 SER A CA 1
ATOM 815 C C . SER A 1 97 ? 9.049 1.012 -23.638 1.00 89.56 97 SER A C 1
ATOM 817 O O . SER A 1 97 ? 8.517 2.049 -24.024 1.00 89.56 97 SER A O 1
ATOM 819 N N . SER A 1 98 ? 10.362 0.804 -23.680 1.00 89.50 98 SER A N 1
ATOM 820 C CA . SER A 1 98 ? 11.316 1.796 -24.170 1.00 89.50 98 SER A CA 1
ATOM 821 C C . SER A 1 98 ? 11.367 1.850 -25.692 1.00 89.50 98 SER A C 1
ATOM 823 O O . SER A 1 98 ? 10.877 0.954 -26.378 1.00 89.50 98 SER A O 1
ATOM 825 N N . GLU A 1 99 ? 12.071 2.837 -26.231 1.00 91.06 99 GLU A N 1
ATOM 826 C CA . GLU A 1 99 ? 12.565 2.775 -27.607 1.00 91.06 99 GLU A CA 1
ATOM 827 C C . GLU A 1 99 ? 13.629 1.672 -27.773 1.00 91.06 99 GLU A C 1
ATOM 829 O O . GLU A 1 99 ? 14.107 1.084 -26.793 1.00 91.06 99 GLU A O 1
ATOM 834 N N . SER A 1 100 ? 13.961 1.346 -29.026 1.00 91.75 100 SER A N 1
ATOM 835 C CA . SER A 1 100 ? 15.007 0.370 -29.353 1.00 91.75 100 SER A CA 1
ATOM 836 C C . SER A 1 100 ? 16.377 1.050 -29.398 1.00 91.75 100 SER A C 1
ATOM 838 O O . SER A 1 100 ? 16.530 2.135 -29.948 1.00 91.75 100 SER A O 1
ATOM 840 N N . PHE A 1 101 ? 17.383 0.390 -28.832 1.00 91.69 101 PHE A N 1
ATOM 841 C CA . PHE A 1 101 ? 18.752 0.875 -28.721 1.00 91.69 101 PHE A CA 1
ATOM 842 C C . PHE A 1 101 ? 19.717 -0.033 -29.494 1.00 91.69 101 PHE A C 1
ATOM 844 O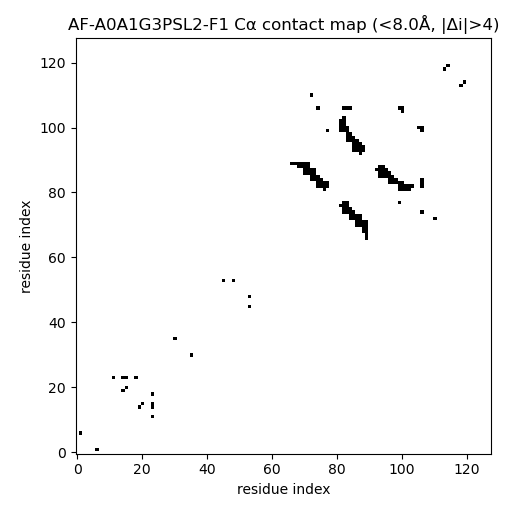 O . PHE A 1 101 ? 19.661 -1.258 -29.343 1.00 91.69 101 PHE A O 1
ATOM 851 N N . PRO A 1 102 ? 20.690 0.524 -30.231 1.00 89.62 102 PRO A N 1
ATOM 852 C CA . PRO A 1 102 ? 21.688 -0.271 -30.951 1.00 89.62 102 PRO A CA 1
ATOM 853 C C . PRO A 1 102 ? 22.554 -1.157 -30.043 1.00 89.62 102 PRO A C 1
ATOM 855 O O . PRO A 1 102 ? 22.991 -2.237 -30.439 1.00 89.62 102 PRO A O 1
ATOM 858 N N . THR A 1 103 ? 22.817 -0.722 -28.805 1.00 90.44 103 THR A N 1
ATOM 859 C CA . THR A 1 103 ? 23.702 -1.435 -27.872 1.00 90.44 103 THR A CA 1
ATOM 860 C C . THR A 1 103 ? 23.043 -1.707 -26.522 1.00 90.44 103 THR A C 1
ATOM 862 O O . THR A 1 103 ? 22.275 -0.901 -25.994 1.00 90.44 103 THR A O 1
ATOM 865 N N . LYS A 1 104 ? 23.426 -2.828 -25.892 1.00 87.19 104 LYS A N 1
ATOM 866 C CA . LYS A 1 104 ? 22.977 -3.179 -24.533 1.00 87.19 104 LYS A CA 1
ATOM 867 C C . LYS A 1 104 ? 23.381 -2.120 -23.505 1.00 87.19 104 LYS A C 1
ATOM 869 O O . LYS A 1 104 ? 22.676 -1.928 -22.523 1.00 87.19 104 LYS A O 1
ATOM 874 N N . SER A 1 105 ? 24.522 -1.465 -23.724 1.00 89.62 105 SER A N 1
ATOM 875 C CA . SER A 1 105 ? 25.051 -0.430 -22.832 1.00 89.62 105 SER A CA 1
ATOM 876 C C . SER A 1 105 ? 24.151 0.809 -22.812 1.00 89.62 105 SER A C 1
ATOM 878 O O . SER A 1 105 ? 23.758 1.257 -21.740 1.00 89.62 105 SER A O 1
ATOM 880 N N . GLN A 1 106 ? 23.727 1.294 -23.986 1.00 88.94 106 GLN A N 1
ATOM 881 C CA . GLN A 1 106 ? 22.781 2.413 -24.095 1.00 88.94 106 GLN A CA 1
ATOM 882 C C . GLN A 1 106 ? 21.443 2.092 -23.421 1.00 88.94 106 GLN A C 1
ATOM 884 O O . GLN A 1 106 ? 20.963 2.876 -22.610 1.00 88.94 106 GLN A O 1
ATOM 889 N N . CYS A 1 107 ? 20.901 0.897 -23.672 1.00 88.00 107 CYS A N 1
ATOM 890 C CA . CYS A 1 107 ? 19.670 0.433 -23.032 1.00 88.00 107 CYS A CA 1
ATOM 891 C C . CYS A 1 107 ? 19.784 0.385 -21.495 1.00 88.00 107 CYS A C 1
ATOM 893 O O . CYS A 1 107 ? 18.853 0.773 -20.794 1.00 88.00 107 CYS A O 1
ATOM 895 N N . LYS A 1 108 ? 20.923 -0.067 -20.952 1.00 87.00 108 LYS A N 1
ATOM 896 C CA . LYS A 1 108 ? 21.162 -0.079 -19.499 1.00 87.00 108 LYS A CA 1
ATOM 897 C C . LYS A 1 108 ? 21.272 1.325 -18.909 1.00 87.00 108 LYS A C 1
ATOM 899 O O . LYS A 1 108 ? 20.716 1.559 -17.842 1.00 87.00 108 LYS A O 1
ATOM 904 N N . LYS A 1 109 ? 21.949 2.240 -19.605 1.00 90.81 109 LYS A N 1
ATOM 905 C CA . LYS A 1 109 ? 22.094 3.634 -19.174 1.00 90.81 109 LYS A CA 1
ATOM 906 C C . LYS A 1 109 ? 20.735 4.322 -19.042 1.00 90.81 109 LYS A C 1
ATOM 908 O O . LYS A 1 109 ? 20.505 5.028 -18.069 1.00 90.81 109 LYS A O 1
ATOM 913 N N . GLU A 1 110 ? 19.819 4.059 -19.971 1.00 87.06 110 GLU A N 1
ATOM 914 C CA . GLU A 1 110 ? 18.457 4.596 -19.899 1.00 87.06 110 GLU A CA 1
ATOM 915 C C . GLU A 1 110 ? 17.697 4.073 -18.672 1.00 87.06 110 GLU A C 1
ATOM 917 O O . GLU A 1 110 ? 17.073 4.839 -17.941 1.00 87.06 110 GLU A O 1
ATOM 922 N N . ILE A 1 111 ? 17.816 2.773 -18.378 1.00 85.06 111 ILE A N 1
ATOM 923 C CA . ILE A 1 111 ? 17.229 2.180 -17.168 1.00 85.06 111 ILE A CA 1
ATOM 924 C C . ILE A 1 111 ? 17.817 2.820 -15.903 1.00 85.06 111 ILE A C 1
ATOM 926 O O . ILE A 1 111 ? 17.084 3.049 -14.946 1.00 85.06 111 ILE A O 1
ATOM 930 N N . GLU A 1 112 ? 19.119 3.107 -15.870 1.00 83.69 112 GLU A N 1
ATOM 931 C CA . GLU A 1 112 ? 19.759 3.786 -14.735 1.00 83.69 112 GLU A CA 1
ATOM 932 C C . GLU A 1 112 ? 19.254 5.217 -14.553 1.00 83.69 112 GLU A C 1
ATOM 934 O O . GLU A 1 112 ? 18.949 5.612 -13.430 1.00 83.69 112 GLU A O 1
ATOM 939 N N . ILE A 1 113 ? 19.093 5.974 -15.639 1.00 83.12 113 ILE A N 1
ATOM 940 C CA . ILE A 1 113 ? 18.512 7.322 -15.596 1.00 83.12 113 ILE A CA 1
ATOM 941 C C . ILE A 1 113 ? 17.081 7.263 -15.051 1.00 83.12 113 ILE A C 1
ATOM 943 O O . ILE A 1 113 ? 16.730 8.031 -14.154 1.00 83.12 113 ILE A O 1
ATOM 947 N N . LEU A 1 114 ? 16.267 6.321 -15.534 1.00 77.31 114 LEU A N 1
ATOM 948 C CA . LEU A 1 114 ? 14.902 6.129 -15.044 1.00 77.31 114 LEU A CA 1
ATOM 949 C C . LEU A 1 114 ? 14.872 5.720 -13.571 1.00 77.31 114 LEU A C 1
ATOM 951 O O . LEU A 1 114 ? 14.061 6.242 -12.811 1.00 77.31 114 LEU A O 1
ATOM 955 N N . LYS A 1 115 ? 15.781 4.843 -13.136 1.00 73.88 115 LYS A N 1
ATOM 956 C CA . LYS A 1 115 ? 15.919 4.489 -11.719 1.00 73.88 115 LYS A CA 1
ATOM 957 C C . LYS A 1 115 ? 16.276 5.708 -10.869 1.00 73.88 115 LYS A C 1
ATOM 959 O O . LYS A 1 115 ? 15.615 5.951 -9.867 1.00 73.88 115 LYS A O 1
ATOM 964 N N . ASN A 1 116 ? 17.250 6.506 -11.291 1.00 65.56 116 ASN A N 1
ATOM 965 C CA . ASN A 1 116 ? 17.706 7.667 -10.526 1.00 65.56 116 ASN A CA 1
ATOM 966 C C . ASN A 1 116 ? 16.650 8.780 -10.445 1.00 65.56 116 ASN A C 1
ATOM 968 O O . ASN A 1 116 ? 16.549 9.450 -9.421 1.00 65.56 116 ASN A O 1
ATOM 972 N N . ASN A 1 117 ? 15.847 8.958 -11.497 1.00 65.69 117 ASN A N 1
ATOM 973 C CA . ASN A 1 117 ? 14.836 10.014 -11.552 1.00 65.69 117 ASN A CA 1
ATOM 974 C C . ASN A 1 117 ? 13.485 9.615 -10.932 1.00 65.69 117 ASN A C 1
ATOM 976 O O . ASN A 1 117 ? 12.776 10.494 -10.449 1.00 65.69 117 ASN A O 1
ATOM 980 N N . PHE A 1 118 ? 13.114 8.326 -10.937 1.00 57.97 118 PHE A N 1
ATOM 981 C CA . PHE A 1 118 ? 11.787 7.867 -10.488 1.00 57.97 118 PHE A CA 1
ATOM 982 C C . PHE A 1 118 ? 11.782 7.038 -9.189 1.00 57.97 118 PHE A C 1
ATOM 984 O O . PHE A 1 118 ? 10.728 6.931 -8.568 1.00 57.97 118 PHE A O 1
ATOM 991 N N . LEU A 1 119 ? 12.910 6.463 -8.747 1.00 51.50 119 LEU A N 1
ATOM 992 C CA . LEU A 1 119 ? 12.997 5.612 -7.543 1.00 51.50 119 LEU A CA 1
ATOM 993 C C . LEU A 1 119 ? 13.707 6.295 -6.358 1.00 51.50 119 LEU A C 1
ATOM 995 O O . LEU A 1 119 ? 14.324 5.628 -5.531 1.00 51.50 119 LEU A O 1
ATOM 999 N N . SER A 1 120 ? 13.586 7.619 -6.213 1.00 39.38 120 SER A N 1
ATOM 1000 C CA . SER A 1 120 ? 14.015 8.361 -5.014 1.00 39.38 120 SER A CA 1
ATOM 1001 C C . SER A 1 120 ? 13.098 8.115 -3.800 1.00 39.38 120 SER A C 1
ATOM 1003 O O . SER A 1 120 ? 12.616 9.026 -3.131 1.00 39.38 120 SER A O 1
ATOM 1005 N N . THR A 1 121 ? 12.878 6.845 -3.473 1.00 38.78 121 THR A N 1
ATOM 1006 C CA . THR A 1 121 ? 12.540 6.379 -2.128 1.00 38.78 121 THR A CA 1
ATOM 1007 C C . THR A 1 121 ? 13.445 5.177 -1.839 1.00 38.78 121 THR A C 1
ATOM 1009 O O . THR A 1 121 ? 13.158 4.063 -2.255 1.00 38.78 121 THR A O 1
ATOM 1012 N N . GLU A 1 122 ? 14.578 5.504 -1.201 1.00 40.22 122 GLU A N 1
ATOM 1013 C CA . GLU A 1 122 ? 15.601 4.672 -0.536 1.00 40.22 122 GLU A CA 1
ATOM 1014 C C . GLU A 1 122 ? 16.164 3.431 -1.247 1.00 40.22 122 GLU A C 1
ATOM 1016 O O . GLU A 1 122 ? 15.515 2.393 -1.304 1.00 40.22 122 GLU A O 1
ATOM 1021 N N . ILE A 1 123 ? 17.461 3.468 -1.602 1.00 40.28 123 ILE A N 1
ATOM 1022 C CA . ILE A 1 123 ? 18.318 2.267 -1.632 1.00 40.28 123 ILE A CA 1
ATOM 1023 C C . ILE A 1 123 ? 19.721 2.621 -1.104 1.00 40.28 123 ILE A C 1
ATOM 1025 O O . ILE A 1 123 ? 20.367 3.543 -1.604 1.00 40.28 123 ILE A O 1
ATOM 1029 N N . GLN A 1 124 ? 20.188 1.873 -0.095 1.00 34.66 124 GLN A N 1
ATOM 1030 C CA . GLN A 1 124 ? 21.565 1.915 0.407 1.00 34.66 124 GLN A CA 1
ATOM 1031 C C . GLN A 1 124 ? 22.518 1.229 -0.579 1.00 34.66 124 GLN A C 1
ATOM 1033 O O . GLN A 1 124 ? 22.275 0.106 -1.016 1.00 34.66 124 GLN A O 1
ATOM 1038 N N . ILE A 1 125 ? 23.607 1.916 -0.922 1.00 33.88 125 ILE A N 1
ATOM 1039 C CA . ILE A 1 125 ? 24.663 1.407 -1.800 1.00 33.88 125 ILE A CA 1
ATOM 1040 C C . ILE A 1 125 ? 25.697 0.700 -0.921 1.00 33.88 125 ILE A C 1
ATOM 1042 O O . ILE A 1 125 ? 26.214 1.308 0.014 1.00 33.88 125 ILE A O 1
ATOM 1046 N N . THR A 1 126 ? 26.036 -0.551 -1.229 1.00 27.31 126 THR A N 1
ATOM 1047 C CA . THR A 1 126 ? 27.241 -1.194 -0.686 1.00 27.31 126 THR A CA 1
ATOM 1048 C C . THR A 1 126 ? 28.154 -1.570 -1.844 1.00 27.31 126 THR A C 1
ATOM 1050 O O . THR A 1 126 ? 27.745 -2.267 -2.771 1.00 27.31 126 THR A O 1
ATOM 1053 N N . THR A 1 127 ? 29.361 -1.014 -1.808 1.00 32.66 127 THR A N 1
ATOM 1054 C CA . THR A 1 127 ? 30.444 -1.190 -2.777 1.00 32.66 127 THR A CA 1
ATOM 1055 C C . THR A 1 127 ? 31.424 -2.246 -2.285 1.00 32.66 127 THR A C 1
ATOM 1057 O O . THR A 1 127 ? 31.944 -2.092 -1.181 1.00 32.66 127 THR A O 1
ATOM 1060 N N . GLU A 1 128 ? 31.741 -3.219 -3.137 1.00 34.25 128 GLU A N 1
ATOM 1061 C CA . GLU A 1 128 ? 33.063 -3.857 -3.218 1.00 34.25 128 GLU A CA 1
ATOM 1062 C C . GLU A 1 128 ? 33.488 -3.927 -4.688 1.00 34.25 128 GLU A C 1
ATOM 1064 O O . GLU A 1 128 ? 32.617 -4.234 -5.540 1.00 34.25 128 GLU A O 1
#

Secondary structure (DSSP, 8-state):
---HHHHHHHHHHHHHHHH-HHHHHHHHHHHHHTT--HHHHHHHHTTT--HHHHHHHHHHHHHHHHHHT--EEEEEE-TTS-EEEEEE-TT--EEEEPPPBSSHHHHHHHHHHHHHHH--S-------

Sequence (128 aa):
MKADSVIRYEGMKVLRENLGLVESEKFINLIKKDNFDYTEWRKDIFKGISAEELFNEAKKYSENIQHSSILKYEIFKNKNNEYQFRLKNSTGDIIYSSESFPTKSQCKKEIEILKNNFLSTEIQITTE

Foldseek 3Di:
DDDPVVVVVVVLVVLCVPPNDVRSVVVVVCCVPVVDDPPVVVVCVCVPPDPVNVVVVVVVVVVVVVLQADWDKDWDADPVRFIKIFIAGSVRDTPDIDDTHRDPVVRVVVVVVCCVVPVPPDDDDDDD

Mean predicted aligned error: 14.18 Å

Solvent-accessible surface area (backbone atoms only — not comparable to full-atom values): 7689 Å² total; per-residue (Å²): 132,84,55,70,70,56,52,52,50,53,52,54,49,54,38,34,76,76,57,34,69,68,52,34,53,52,49,56,50,48,51,69,68,66,70,60,54,63,77,64,59,57,61,61,76,55,62,90,57,50,74,66,57,52,49,52,52,52,50,53,50,54,57,47,56,59,51,65,68,37,72,46,80,47,79,48,67,51,98,84,71,25,24,29,41,34,36,20,44,61,88,64,51,76,79,45,70,58,70,77,24,90,40,68,66,61,45,48,51,52,52,48,52,50,45,68,75,71,52,84,71,84,80,89,87,84,87,132

Nearest PDB structures (foldseek):
  3bid-assembly4_G  TM=8.166E-01  e=2.075E-04  Neisseria meningitidis MC58
  6q2z-assembly1_B  TM=7.776E-01  e=2.075E-04  Haloferax volcanii DS2
  3bid-assembly3_E  TM=8.140E-01  e=4.731E-04  Neisseria meningitidis MC58
  2k7i-assembly1_B  TM=7.889E-01  e=4.348E-03  Agrobacterium fabrum str. C58
  2k49-assembly1_A  TM=9.656E-01  e=5.486E-02  Shewanella oneidensis MR-1